Protein AF-A0A7X4XT06-F1 (afdb_m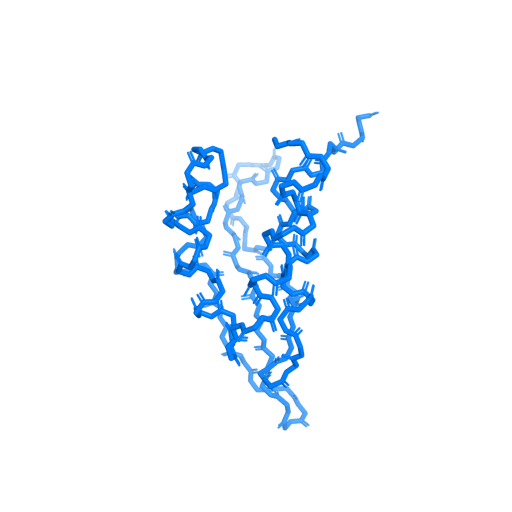onomer_lite)

Secondary structure (DSSP, 8-state):
--HHHHHHHHHHHHTSSSHHHHHHHHHT-SSHHHHHHHHHTTT-EEEEEETTEEEEEEEEEEE-TTS-EEEEEEEEEETTS-THHHHHHHHHHHHS----

pLDDT: mean 88.83, std 10.06, range [35.31, 94.94]

Foldseek 3Di:
DDPVVVVVLLVVLLVAQDDVRSLVCQLPDPPVLSNVLSVVQVPQWDWDADPNWTWIWGWDWDQDPVRDTDIDIGTQGTNRDGCSSVVVVSCCVRPNDPPD

Structure (mmCIF, N/CA/C/O backbone):
data_AF-A0A7X4XT06-F1
#
_entry.id   AF-A0A7X4XT06-F1
#
loop_
_atom_site.group_PDB
_atom_site.id
_atom_site.type_symbol
_atom_site.label_atom_id
_atom_site.label_alt_id
_atom_site.label_comp_id
_atom_site.label_asym_id
_atom_site.label_entity_id
_atom_site.label_seq_id
_atom_site.pdbx_PDB_ins_code
_atom_site.Cartn_x
_atom_site.Cartn_y
_atom_site.Cartn_z
_atom_site.occupancy
_atom_site.B_iso_or_equiv
_atom_site.auth_seq_id
_atom_site.auth_comp_id
_atom_site.auth_asym_id
_atom_site.auth_atom_id
_atom_site.pdbx_PDB_model_num
ATOM 1 N N . MET A 1 1 ? -6.716 3.267 16.279 1.00 79.19 1 MET A N 1
ATOM 2 C CA . MET A 1 1 ? -7.571 2.053 16.277 1.00 79.19 1 MET A CA 1
ATOM 3 C C . MET A 1 1 ? -7.378 1.083 17.468 1.00 79.19 1 MET A C 1
ATOM 5 O O . MET A 1 1 ? -6.266 0.937 17.962 1.00 79.19 1 MET A O 1
ATOM 9 N N . GLN A 1 2 ? -8.429 0.362 17.918 1.00 82.88 2 GLN A N 1
ATOM 10 C CA . GLN A 1 2 ? -8.309 -0.809 18.830 1.00 82.88 2 GLN A CA 1
ATOM 11 C C . GLN A 1 2 ? -8.013 -2.108 18.053 1.00 82.88 2 GLN A C 1
ATOM 13 O O . GLN A 1 2 ? -8.507 -2.272 16.942 1.00 82.88 2 GLN A O 1
ATOM 18 N N . GLN A 1 3 ? -7.328 -3.086 18.662 1.00 81.56 3 GLN A N 1
ATOM 19 C CA . G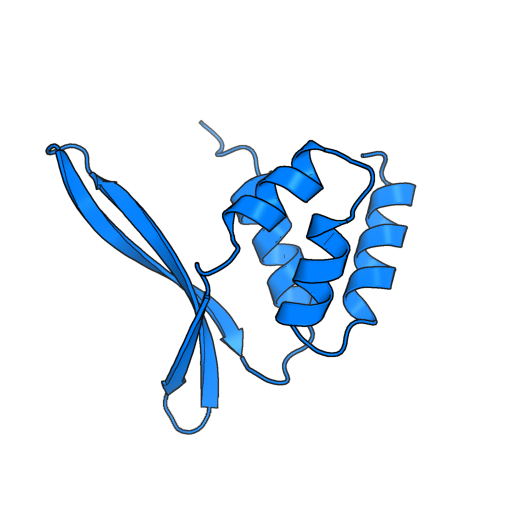LN A 1 3 ? -6.920 -4.346 18.003 1.00 81.56 3 GLN A CA 1
ATOM 20 C C . GLN A 1 3 ? -8.053 -5.054 17.234 1.00 81.56 3 GLN A C 1
ATOM 22 O O . GLN A 1 3 ? -7.880 -5.404 16.073 1.00 81.56 3 GLN A O 1
ATOM 27 N N . LYS A 1 4 ? -9.244 -5.192 17.832 1.00 87.94 4 LYS A N 1
ATOM 28 C CA . LYS A 1 4 ? -10.391 -5.838 17.166 1.00 87.94 4 LYS A CA 1
ATOM 29 C C . LYS A 1 4 ? -10.887 -5.082 15.932 1.00 87.94 4 LYS A C 1
ATOM 31 O O . LYS A 1 4 ? -11.360 -5.703 14.985 1.00 87.94 4 LYS A O 1
ATOM 36 N N . GLN A 1 5 ? -10.816 -3.753 15.962 1.00 86.50 5 GLN A N 1
ATOM 37 C CA . GLN A 1 5 ? -11.198 -2.912 14.827 1.00 86.50 5 GLN A CA 1
ATOM 38 C C . GLN A 1 5 ? -10.164 -3.045 13.705 1.00 86.50 5 GLN A C 1
ATOM 40 O O . GLN A 1 5 ? -10.543 -3.163 12.546 1.00 86.50 5 GLN A O 1
ATOM 45 N N . PHE A 1 6 ? -8.881 -3.159 14.062 1.00 88.75 6 PHE A N 1
ATOM 46 C CA . PHE A 1 6 ? -7.802 -3.402 13.106 1.00 88.75 6 PHE A CA 1
ATOM 47 C C . PHE A 1 6 ? -7.942 -4.756 12.419 1.00 88.75 6 PHE A C 1
ATOM 49 O O . PHE A 1 6 ? -7.920 -4.834 11.196 1.00 88.75 6 PHE A O 1
ATOM 56 N N . GLU A 1 7 ? -8.182 -5.824 13.179 1.00 90.94 7 GLU A N 1
ATOM 57 C CA . GLU A 1 7 ? -8.416 -7.149 12.600 1.00 90.94 7 GLU A CA 1
ATOM 58 C C . GLU A 1 7 ? -9.629 -7.173 11.658 1.00 90.94 7 GLU A C 1
ATOM 60 O O . GLU A 1 7 ? -9.593 -7.838 10.622 1.00 90.94 7 GLU A O 1
ATOM 65 N N . ALA A 1 8 ? -10.710 -6.464 12.003 1.00 92.56 8 ALA A N 1
ATOM 66 C CA . ALA A 1 8 ? -11.890 -6.355 11.149 1.00 92.56 8 ALA A CA 1
ATOM 67 C C . ALA A 1 8 ? -11.593 -5.572 9.862 1.00 92.56 8 ALA A C 1
ATOM 69 O O . ALA A 1 8 ? -11.990 -6.009 8.781 1.00 92.56 8 ALA A O 1
ATOM 70 N N . LEU A 1 9 ? -10.852 -4.467 9.973 1.00 92.50 9 LEU A N 1
ATOM 71 C CA . LEU A 1 9 ? -10.418 -3.667 8.835 1.00 92.50 9 LEU A CA 1
ATOM 72 C C . LEU A 1 9 ? -9.531 -4.484 7.893 1.00 92.50 9 LEU A C 1
ATOM 74 O O . LEU A 1 9 ? -9.842 -4.589 6.713 1.00 92.50 9 LEU A O 1
ATOM 78 N N . VAL A 1 10 ? -8.482 -5.128 8.410 1.00 92.50 10 VAL A N 1
ATOM 79 C CA . VAL A 1 10 ? -7.579 -5.965 7.606 1.00 92.50 10 VAL A CA 1
ATOM 80 C C . VAL A 1 10 ? -8.355 -7.068 6.888 1.00 92.50 10 VAL A C 1
ATOM 82 O O . VAL A 1 10 ? -8.150 -7.280 5.698 1.00 92.50 10 VAL A O 1
ATOM 85 N N . LYS A 1 11 ? -9.303 -7.734 7.563 1.00 93.62 11 LYS A N 1
ATOM 86 C CA . LYS A 1 11 ? -10.154 -8.750 6.922 1.00 93.62 11 LYS A CA 1
ATOM 87 C C . LYS A 1 11 ? -11.000 -8.173 5.790 1.00 93.62 11 LYS A C 1
ATOM 89 O O . LYS A 1 11 ? -11.074 -8.800 4.740 1.00 93.62 11 LYS A O 1
ATOM 94 N N . ASN A 1 12 ? -11.617 -7.009 5.991 1.00 93.88 12 ASN A N 1
ATOM 95 C CA . ASN A 1 12 ? -12.409 -6.336 4.960 1.00 93.88 12 ASN A CA 1
ATOM 96 C C . ASN A 1 12 ? -11.540 -5.934 3.755 1.00 93.88 12 ASN A C 1
ATOM 98 O O . ASN A 1 12 ? -11.911 -6.150 2.602 1.00 93.88 12 ASN A O 1
ATOM 102 N N . LEU A 1 13 ? -10.341 -5.411 4.015 1.00 93.69 13 LEU A N 1
ATOM 103 C CA . LEU A 1 13 ? -9.391 -5.044 2.970 1.00 93.69 13 LEU A CA 1
ATOM 104 C C . LEU A 1 13 ? -8.916 -6.272 2.187 1.00 93.69 13 LEU A C 1
ATOM 106 O O . LEU A 1 13 ? -8.869 -6.215 0.966 1.00 93.69 13 LEU A O 1
ATOM 110 N N . CYS A 1 14 ? -8.663 -7.404 2.850 1.00 92.88 14 CYS A N 1
ATOM 111 C CA . CYS A 1 14 ? -8.313 -8.668 2.190 1.00 92.88 14 CYS A CA 1
ATOM 112 C C . CYS A 1 14 ? -9.413 -9.237 1.284 1.00 92.88 14 CYS A C 1
ATOM 114 O O . CYS A 1 14 ? -9.128 -10.100 0.462 1.00 92.88 14 CYS A O 1
ATOM 116 N N . GLN A 1 15 ? -10.663 -8.788 1.425 1.00 93.75 15 GLN A N 1
ATOM 117 C CA . GLN A 1 15 ? -11.754 -9.176 0.527 1.00 93.75 15 GLN A CA 1
ATOM 118 C C . GLN A 1 15 ? -11.787 -8.343 -0.760 1.00 93.75 15 GLN A C 1
ATOM 120 O O . GLN A 1 15 ? -12.546 -8.670 -1.673 1.00 93.75 15 GLN A O 1
ATOM 125 N N . GLN A 1 16 ? -10.985 -7.278 -0.846 1.00 94.19 16 GLN A N 1
ATOM 126 C CA . GLN A 1 16 ? -10.940 -6.425 -2.025 1.00 94.19 16 GLN A CA 1
ATOM 127 C C . GLN A 1 16 ? -10.119 -7.082 -3.141 1.00 94.19 16 GLN A C 1
ATOM 129 O O . GLN A 1 16 ? -9.074 -7.676 -2.879 1.00 94.19 16 GLN A O 1
ATOM 134 N N . PRO A 1 17 ? -10.560 -6.968 -4.405 1.00 90.12 17 PRO A N 1
ATOM 135 C CA . PRO A 1 17 ? -9.973 -7.718 -5.514 1.00 90.12 17 PRO A CA 1
ATOM 136 C C . PRO A 1 17 ? -8.584 -7.221 -5.933 1.00 90.12 17 PRO A C 1
ATOM 138 O O . PRO A 1 17 ? -7.879 -7.922 -6.652 1.00 90.12 17 PRO A O 1
ATOM 141 N N . ASN A 1 18 ? -8.216 -5.990 -5.573 1.00 91.50 18 ASN A N 1
ATOM 142 C CA . ASN A 1 18 ? -6.949 -5.371 -5.948 1.00 91.50 18 ASN A CA 1
ATOM 143 C C . ASN A 1 18 ? -6.641 -4.146 -5.074 1.00 91.50 18 ASN A C 1
ATOM 145 O O . ASN A 1 18 ? -7.496 -3.654 -4.334 1.00 91.50 18 ASN A O 1
ATOM 149 N N . LEU A 1 19 ? -5.409 -3.646 -5.199 1.00 92.56 19 LEU A N 1
ATOM 150 C CA . LEU A 1 19 ? -4.913 -2.483 -4.464 1.00 92.56 19 LEU A CA 1
ATOM 151 C C . LEU A 1 19 ? -5.792 -1.235 -4.642 1.00 92.56 19 LEU A C 1
ATOM 153 O O . LEU A 1 19 ? -6.148 -0.659 -3.618 1.00 92.56 19 LEU A O 1
ATOM 157 N N . PRO A 1 20 ? -6.198 -0.815 -5.861 1.00 92.31 20 PRO A N 1
ATOM 158 C CA . PRO A 1 20 ? -7.075 0.346 -6.014 1.00 92.31 20 PRO A CA 1
ATOM 159 C C . PRO A 1 20 ? -8.357 0.259 -5.180 1.00 92.31 20 PRO A C 1
ATOM 161 O O . PRO A 1 20 ? -8.686 1.214 -4.486 1.00 92.31 20 PRO A O 1
ATOM 164 N N . GLN A 1 21 ? -9.034 -0.894 -5.183 1.00 93.44 21 GLN A N 1
ATOM 165 C CA . GLN A 1 21 ? -10.259 -1.102 -4.401 1.00 93.44 21 GLN A CA 1
ATOM 166 C C . GLN A 1 21 ? -9.991 -1.109 -2.888 1.00 93.44 21 GLN A C 1
ATOM 168 O O . GLN A 1 21 ? -10.734 -0.499 -2.123 1.00 93.44 21 GLN A O 1
ATOM 173 N N . ALA A 1 22 ? -8.894 -1.731 -2.444 1.00 94.38 22 ALA A N 1
ATOM 174 C CA . ALA A 1 22 ? -8.472 -1.665 -1.043 1.00 94.38 22 ALA A CA 1
ATOM 175 C C . ALA A 1 22 ? -8.165 -0.223 -0.602 1.00 94.38 22 ALA A C 1
ATOM 177 O O . ALA A 1 22 ? -8.553 0.188 0.490 1.00 94.38 22 ALA A O 1
ATOM 178 N N . LEU A 1 23 ? -7.518 0.562 -1.465 1.00 94.31 23 LEU A N 1
ATOM 179 C CA . LEU A 1 23 ? -7.228 1.967 -1.210 1.00 94.31 23 LEU A CA 1
ATOM 180 C C . LEU A 1 23 ? -8.515 2.800 -1.120 1.00 94.31 23 LEU A C 1
ATOM 182 O O . LEU A 1 23 ? -8.602 3.659 -0.250 1.00 94.31 23 LEU A O 1
ATOM 186 N N . GLU A 1 24 ? -9.529 2.545 -1.954 1.00 94.56 24 GLU A N 1
ATOM 187 C CA . GLU A 1 24 ? -10.826 3.233 -1.837 1.00 94.56 24 GLU A CA 1
ATOM 188 C C . GLU A 1 24 ? -11.494 2.982 -0.481 1.00 94.56 24 GLU A C 1
ATOM 190 O O . GLU A 1 24 ? -11.946 3.933 0.155 1.00 94.56 24 GLU A O 1
ATOM 195 N N . VAL A 1 25 ? -11.476 1.737 0.009 1.00 94.88 25 VAL A N 1
ATOM 196 C CA . VAL A 1 25 ? -11.998 1.403 1.346 1.00 94.88 25 VAL A CA 1
ATOM 197 C C . VAL A 1 25 ? -11.247 2.162 2.445 1.00 94.88 25 VAL A C 1
ATOM 199 O O . VAL A 1 25 ? -11.877 2.660 3.379 1.00 94.88 25 VAL A O 1
ATOM 202 N N . LEU A 1 26 ? -9.919 2.284 2.335 1.00 94.81 26 LEU A N 1
ATOM 203 C CA . LEU A 1 26 ? -9.106 3.042 3.291 1.00 94.81 26 LEU A CA 1
ATOM 204 C C . LEU A 1 26 ? -9.425 4.546 3.261 1.00 94.81 26 LEU A C 1
ATOM 206 O O . LEU A 1 26 ? -9.532 5.159 4.318 1.00 94.81 26 LEU A O 1
ATOM 210 N N . LYS A 1 27 ? -9.633 5.141 2.079 1.00 94.94 27 LYS A N 1
ATOM 211 C CA . LYS A 1 27 ? -9.978 6.571 1.933 1.00 94.94 27 LYS A CA 1
ATOM 212 C C . LYS A 1 27 ? -11.314 6.939 2.567 1.00 94.94 27 LYS A C 1
ATOM 214 O O . LYS A 1 27 ? -11.495 8.079 2.982 1.00 94.94 27 LYS A O 1
ATOM 219 N N . THR A 1 28 ? -12.263 6.005 2.595 1.00 93.62 28 THR A N 1
ATOM 220 C CA . THR A 1 28 ? -13.592 6.209 3.190 1.00 93.62 28 THR A CA 1
ATOM 221 C C . THR A 1 28 ? -13.684 5.684 4.620 1.00 93.62 28 THR A C 1
ATOM 223 O O . THR A 1 28 ? -14.786 5.517 5.137 1.00 93.62 28 THR A O 1
ATOM 226 N N . HIS A 1 29 ? -12.553 5.351 5.241 1.00 93.44 29 HIS A N 1
ATOM 227 C CA . HIS A 1 29 ? -12.526 4.803 6.587 1.00 93.44 29 HIS A CA 1
ATOM 228 C C . HIS A 1 29 ? -12.897 5.873 7.632 1.00 93.44 29 HIS A C 1
ATOM 230 O O . HIS A 1 29 ? -12.526 7.034 7.493 1.00 93.44 29 HIS A O 1
ATOM 236 N N . ASP A 1 30 ? -13.602 5.486 8.701 1.00 89.12 30 ASP A N 1
ATOM 237 C CA . ASP A 1 30 ? -14.072 6.424 9.740 1.00 89.12 30 ASP A CA 1
ATOM 238 C C . ASP A 1 30 ? -12.936 7.029 10.591 1.00 89.12 30 ASP A C 1
ATOM 240 O O . ASP A 1 30 ? -13.105 8.059 11.240 1.00 89.12 30 ASP A O 1
ATOM 244 N N . GLU A 1 31 ? -11.776 6.371 10.624 1.00 89.38 31 GLU A N 1
ATOM 245 C CA . GLU A 1 31 ? -10.583 6.857 11.330 1.00 89.38 31 GLU A CA 1
ATOM 246 C C . GLU A 1 31 ? -9.817 7.834 10.425 1.00 89.38 31 GLU A C 1
ATOM 248 O O . GLU A 1 31 ? -9.216 7.409 9.436 1.00 89.38 31 GLU A O 1
ATOM 253 N N . SER A 1 32 ? -9.848 9.127 10.769 1.00 90.19 32 SER A N 1
ATOM 254 C CA . SER A 1 32 ? -9.299 10.213 9.944 1.00 90.19 32 SER A CA 1
ATOM 255 C C . SER A 1 32 ? -7.844 9.990 9.549 1.00 90.19 32 SER A C 1
ATOM 257 O O . SER A 1 32 ? -7.531 10.123 8.374 1.00 90.19 32 SER A O 1
ATOM 259 N N . ASP A 1 33 ? -6.988 9.552 10.478 1.00 90.06 33 ASP A N 1
ATOM 260 C CA . ASP A 1 33 ? -5.566 9.326 10.187 1.00 90.06 33 ASP A CA 1
ATOM 261 C C . ASP A 1 33 ? -5.368 8.307 9.046 1.00 90.06 33 ASP A C 1
ATOM 263 O O . ASP A 1 33 ? -4.503 8.472 8.187 1.00 90.06 33 ASP A O 1
ATOM 267 N N . ILE A 1 34 ? -6.210 7.266 8.992 1.00 92.38 34 ILE A N 1
ATOM 268 C CA . ILE A 1 34 ? -6.188 6.246 7.933 1.00 92.38 34 ILE A CA 1
ATOM 269 C C . ILE A 1 34 ? -6.707 6.821 6.618 1.00 92.38 34 ILE A C 1
ATOM 271 O O . ILE A 1 34 ? -6.084 6.619 5.573 1.00 92.38 34 ILE A O 1
ATOM 275 N N . ALA A 1 35 ? -7.831 7.536 6.665 1.00 94.19 35 ALA A N 1
ATOM 276 C CA . ALA A 1 35 ? -8.428 8.145 5.484 1.00 94.19 35 ALA A CA 1
ATOM 277 C C . ALA A 1 35 ? -7.493 9.181 4.847 1.00 94.19 35 ALA A C 1
ATOM 279 O O . ALA A 1 35 ? -7.299 9.171 3.634 1.00 94.19 35 ALA A O 1
ATOM 280 N N . GLU A 1 36 ? -6.874 10.038 5.656 1.00 93.81 36 GLU A N 1
ATOM 281 C CA . GLU A 1 36 ? -5.934 11.069 5.218 1.00 93.81 36 GLU A CA 1
ATOM 282 C C . GLU A 1 36 ? -4.657 10.456 4.635 1.00 93.81 36 GLU A C 1
ATOM 284 O O . GLU A 1 36 ? -4.257 10.837 3.533 1.00 93.81 36 GLU A O 1
ATOM 289 N N . ALA A 1 37 ? -4.073 9.449 5.296 1.00 92.50 37 ALA A N 1
ATOM 290 C CA . ALA A 1 37 ? -2.924 8.721 4.759 1.00 92.50 37 ALA A CA 1
ATOM 291 C C . ALA A 1 37 ? -3.258 8.054 3.413 1.00 92.50 37 ALA A C 1
ATOM 293 O O . ALA A 1 37 ? -2.535 8.204 2.431 1.00 92.50 37 ALA A O 1
ATOM 294 N N . ALA A 1 38 ? -4.401 7.373 3.311 1.00 94.25 38 ALA A N 1
ATOM 295 C CA . ALA A 1 38 ? -4.827 6.738 2.065 1.00 94.25 38 ALA A CA 1
ATOM 296 C C . ALA A 1 38 ? -5.135 7.748 0.949 1.00 94.25 38 ALA A C 1
ATOM 298 O O . ALA A 1 38 ? -4.876 7.479 -0.227 1.00 94.25 38 ALA A O 1
ATOM 299 N N . GLN A 1 39 ? -5.673 8.918 1.299 1.00 94.19 39 GLN A N 1
ATOM 300 C CA . GLN A 1 39 ? -5.883 10.004 0.349 1.00 94.19 39 GLN A CA 1
ATOM 301 C C . GLN A 1 39 ? -4.555 10.532 -0.187 1.00 94.19 39 GLN A C 1
ATOM 303 O O . GLN A 1 39 ? -4.439 10.696 -1.404 1.00 94.19 39 GLN A O 1
ATOM 308 N N . ALA A 1 40 ? -3.551 10.720 0.676 1.00 91.62 40 ALA A N 1
ATOM 309 C CA . ALA A 1 40 ? -2.223 11.188 0.284 1.00 91.62 40 ALA A CA 1
ATOM 310 C C . ALA A 1 40 ? -1.553 10.258 -0.741 1.00 91.62 40 ALA A C 1
ATOM 312 O O . ALA A 1 40 ? -0.935 10.735 -1.685 1.00 91.62 40 ALA A O 1
ATOM 313 N N . LEU A 1 41 ? -1.760 8.944 -0.627 1.00 91.62 41 LEU A N 1
ATOM 314 C CA . LEU A 1 41 ? -1.211 7.947 -1.554 1.00 91.62 41 LEU A CA 1
ATOM 315 C C . LEU A 1 41 ? -1.899 7.920 -2.934 1.00 91.62 41 LEU A C 1
ATOM 317 O O . LEU A 1 41 ? -1.478 7.198 -3.843 1.00 91.62 41 LEU A O 1
ATOM 321 N N . THR A 1 42 ? -2.978 8.680 -3.128 1.00 89.25 42 THR A N 1
ATOM 322 C CA . THR A 1 42 ? -3.690 8.720 -4.411 1.00 89.25 42 THR A CA 1
ATOM 323 C C . THR A 1 42 ? -2.800 9.282 -5.511 1.00 89.25 42 THR A C 1
ATOM 325 O O . THR A 1 42 ? -2.310 10.399 -5.414 1.00 89.25 42 THR A O 1
ATOM 328 N N . GLY A 1 43 ? -2.642 8.528 -6.601 1.00 88.38 43 GLY A N 1
ATOM 329 C CA . GLY A 1 43 ? -1.799 8.941 -7.728 1.00 88.38 43 GLY A CA 1
ATOM 330 C C . GLY A 1 43 ? -0.303 8.708 -7.508 1.00 88.38 43 GLY A C 1
ATOM 331 O O . GLY A 1 43 ? 0.474 8.968 -8.417 1.00 88.38 43 GLY A O 1
ATOM 332 N N . GLN A 1 44 ? 0.089 8.157 -6.356 1.00 92.31 44 GLN A N 1
ATOM 333 C CA . GLN A 1 44 ? 1.473 7.804 -6.035 1.00 92.31 44 GLN A CA 1
ATOM 334 C C . GLN A 1 44 ? 1.802 6.340 -6.364 1.00 92.31 44 GLN A C 1
ATOM 336 O O . GLN A 1 44 ? 2.820 5.825 -5.922 1.00 92.31 44 GLN A O 1
ATOM 341 N N . PHE A 1 45 ? 0.947 5.637 -7.115 1.00 93.44 45 PHE A N 1
ATOM 342 C CA . PHE A 1 45 ? 1.202 4.256 -7.526 1.00 93.44 45 PHE A CA 1
ATOM 343 C C . PHE A 1 45 ? 1.474 4.162 -9.023 1.00 93.44 45 PHE A C 1
ATOM 345 O O . PHE A 1 45 ? 0.701 4.669 -9.837 1.00 93.44 45 PHE A O 1
ATOM 352 N N . ALA A 1 46 ? 2.539 3.450 -9.379 1.00 92.94 46 ALA A N 1
ATOM 353 C CA . ALA A 1 46 ? 2.936 3.178 -10.750 1.00 92.94 46 ALA A CA 1
ATOM 354 C C . ALA A 1 46 ? 2.925 1.671 -11.030 1.00 92.94 46 ALA A C 1
ATOM 356 O O . ALA A 1 46 ? 3.345 0.864 -10.203 1.00 92.94 46 ALA A O 1
ATOM 357 N N . LEU A 1 47 ? 2.464 1.290 -12.220 1.00 92.75 47 LEU A N 1
ATOM 3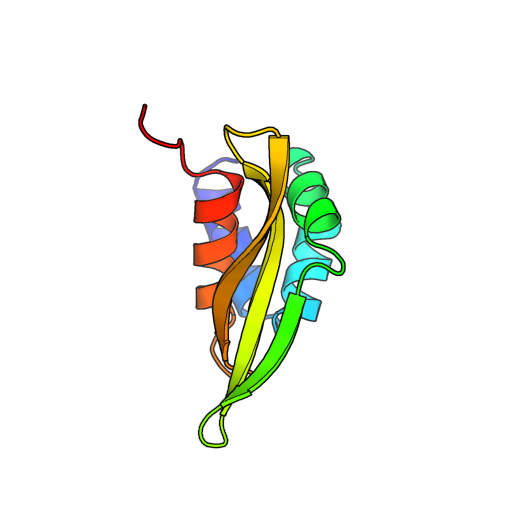58 C CA . LEU A 1 47 ? 2.504 -0.086 -12.707 1.00 92.75 47 LEU A CA 1
ATOM 359 C C . LEU A 1 47 ? 3.641 -0.220 -13.721 1.00 92.75 47 LEU A C 1
ATOM 361 O O . LEU A 1 47 ? 3.664 0.507 -14.714 1.00 92.75 47 LEU A O 1
ATOM 365 N N . ALA A 1 48 ? 4.542 -1.177 -13.523 1.00 93.31 48 ALA A N 1
ATOM 366 C CA . ALA A 1 48 ? 5.576 -1.503 -14.500 1.00 93.31 48 ALA A CA 1
ATOM 367 C C . ALA A 1 48 ? 5.636 -3.009 -14.754 1.00 93.31 48 ALA A C 1
ATOM 369 O O . ALA A 1 48 ? 5.346 -3.813 -13.875 1.00 93.31 48 ALA A O 1
ATOM 370 N N . THR A 1 49 ? 5.998 -3.402 -15.975 1.00 92.88 49 THR A N 1
ATOM 371 C CA . THR A 1 49 ? 6.177 -4.817 -16.328 1.00 92.88 49 THR A CA 1
ATOM 372 C C . THR A 1 49 ? 7.653 -5.178 -16.240 1.00 92.88 49 THR A C 1
ATOM 374 O O . THR A 1 49 ? 8.465 -4.608 -16.966 1.00 92.88 49 THR A O 1
ATOM 377 N N . VAL A 1 50 ? 7.996 -6.121 -15.367 1.00 90.62 50 VAL A N 1
ATOM 378 C CA . VAL A 1 50 ? 9.363 -6.599 -15.123 1.00 90.62 50 VAL A CA 1
ATOM 379 C C . VAL A 1 50 ? 9.347 -8.119 -15.218 1.00 90.62 50 VAL A C 1
ATOM 381 O O . VAL A 1 50 ? 8.540 -8.757 -14.552 1.00 90.62 50 VAL A O 1
ATOM 384 N N . ASP A 1 51 ? 10.181 -8.698 -16.085 1.00 88.12 51 ASP A N 1
ATOM 385 C CA . ASP A 1 51 ? 10.244 -10.155 -16.313 1.00 88.12 51 ASP A CA 1
ATOM 386 C C . ASP A 1 51 ? 8.883 -10.809 -16.648 1.00 88.12 51 ASP A C 1
ATOM 388 O O . ASP A 1 51 ? 8.630 -11.974 -16.355 1.00 88.12 51 ASP A O 1
ATOM 392 N N . GLY A 1 52 ? 7.983 -10.053 -17.291 1.00 89.56 52 GLY A N 1
ATOM 393 C CA . GLY A 1 52 ? 6.627 -10.505 -17.629 1.00 89.56 52 GLY A CA 1
ATOM 394 C C . GLY A 1 52 ? 5.614 -10.396 -16.484 1.00 89.56 52 GLY A C 1
ATOM 395 O O . GLY A 1 52 ? 4.430 -10.650 -16.696 1.00 89.56 52 GLY A O 1
ATOM 396 N N . GLU A 1 53 ? 6.045 -9.964 -15.300 1.00 91.00 53 GLU A N 1
ATOM 397 C CA . GLU A 1 53 ? 5.191 -9.694 -14.150 1.00 91.00 53 GLU A CA 1
ATOM 398 C C . GLU A 1 53 ? 4.844 -8.209 -14.085 1.00 91.00 53 GLU A C 1
ATOM 400 O O . GLU A 1 53 ? 5.700 -7.339 -14.247 1.00 91.00 53 GLU A O 1
ATOM 405 N N . LYS A 1 54 ? 3.584 -7.895 -13.798 1.00 92.62 54 LYS A N 1
ATOM 406 C CA . LYS A 1 54 ? 3.169 -6.520 -13.532 1.00 92.62 54 LYS A CA 1
ATOM 407 C C . LYS A 1 54 ? 3.400 -6.209 -12.062 1.00 92.62 54 LYS A C 1
ATOM 409 O O . LYS A 1 54 ? 2.763 -6.801 -11.198 1.00 92.62 54 LYS A O 1
ATOM 414 N N . ARG A 1 55 ? 4.302 -5.283 -11.780 1.00 94.69 55 ARG A N 1
ATOM 415 C CA . ARG A 1 55 ? 4.682 -4.854 -10.436 1.00 94.69 55 ARG A CA 1
ATOM 416 C C . ARG A 1 55 ? 4.101 -3.478 -10.154 1.00 94.69 55 ARG A C 1
ATOM 418 O O . ARG A 1 55 ? 4.133 -2.601 -11.018 1.00 94.69 55 ARG A O 1
ATOM 425 N N . ILE A 1 56 ? 3.554 -3.313 -8.958 1.00 94.44 56 ILE A N 1
ATOM 426 C CA . ILE A 1 56 ? 3.003 -2.059 -8.459 1.00 94.44 56 ILE A CA 1
ATOM 427 C C . ILE A 1 56 ? 4.024 -1.441 -7.509 1.00 94.44 56 ILE A C 1
ATOM 429 O O . ILE A 1 56 ? 4.442 -2.064 -6.529 1.00 94.44 56 ILE A O 1
ATOM 433 N N . TYR A 1 57 ? 4.405 -0.211 -7.815 1.00 94.94 57 TYR A N 1
ATOM 434 C CA . TYR A 1 57 ? 5.356 0.580 -7.055 1.00 94.94 57 TYR A CA 1
ATOM 435 C C . TYR A 1 57 ? 4.665 1.782 -6.437 1.00 94.94 57 TYR A C 1
ATOM 437 O O . TYR A 1 57 ? 3.781 2.366 -7.061 1.00 94.94 57 TYR A O 1
ATOM 445 N N . HIS A 1 58 ? 5.088 2.159 -5.239 1.00 94.06 58 HIS A N 1
ATOM 446 C CA . HIS A 1 58 ? 4.796 3.454 -4.646 1.00 94.06 58 HIS A CA 1
ATOM 447 C C . HIS A 1 58 ? 5.920 4.424 -5.007 1.00 94.06 58 HIS A C 1
ATOM 449 O O . HIS A 1 58 ? 7.092 4.057 -4.947 1.00 94.06 58 HIS A O 1
ATOM 455 N N . VAL A 1 59 ? 5.554 5.621 -5.455 1.00 92.19 59 VAL A N 1
ATOM 456 C CA . VAL A 1 59 ? 6.479 6.658 -5.908 1.00 92.19 59 VAL A CA 1
ATOM 457 C C . VAL A 1 59 ? 6.261 7.904 -5.066 1.00 92.19 59 VAL A C 1
ATOM 459 O O . VAL A 1 59 ? 5.182 8.499 -5.101 1.00 92.19 59 VAL A O 1
ATOM 462 N N . THR A 1 60 ? 7.294 8.3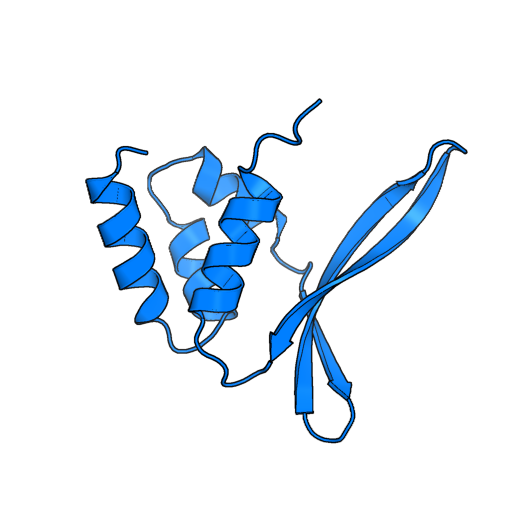14 -4.339 1.00 88.50 60 THR A N 1
ATOM 463 C CA . THR A 1 60 ? 7.319 9.551 -3.554 1.00 88.50 60 THR A CA 1
ATOM 464 C C . THR A 1 60 ? 8.409 10.481 -4.041 1.00 88.50 60 THR A C 1
ATOM 466 O O . THR A 1 60 ? 9.455 10.054 -4.522 1.00 88.50 60 THR A O 1
ATOM 469 N N . GLN A 1 61 ? 8.152 11.778 -3.916 1.00 86.56 61 GLN A N 1
ATOM 470 C CA . GLN A 1 61 ? 9.153 12.816 -4.110 1.00 86.56 61 GLN A CA 1
ATOM 471 C C . GLN A 1 61 ? 9.503 13.357 -2.731 1.00 86.56 61 GLN A C 1
ATOM 473 O O . GLN A 1 61 ? 8.636 13.887 -2.035 1.00 86.56 61 GLN A O 1
ATOM 478 N N . GLU A 1 62 ? 10.751 13.173 -2.320 1.00 82.62 62 GLU A N 1
ATOM 479 C CA . GLU A 1 62 ? 11.263 13.689 -1.054 1.00 82.62 62 GLU A CA 1
ATOM 480 C C . GLU A 1 62 ? 12.463 14.591 -1.340 1.00 82.62 62 GLU A C 1
ATOM 482 O O . GLU A 1 62 ? 13.313 14.279 -2.175 1.00 82.62 62 GLU A O 1
ATOM 487 N N . GLU A 1 63 ? 12.526 15.727 -0.651 1.00 84.25 63 GLU A N 1
ATOM 488 C CA . GLU A 1 63 ? 13.703 16.590 -0.672 1.00 84.25 63 GLU A CA 1
ATOM 489 C C . GLU A 1 63 ? 14.803 15.934 0.174 1.00 84.25 63 GLU A C 1
ATOM 491 O O . GLU A 1 63 ? 14.588 15.589 1.340 1.00 84.25 63 GLU A O 1
ATOM 496 N N . ASN A 1 64 ? 15.976 15.719 -0.418 1.00 82.62 64 ASN A N 1
ATOM 497 C CA . ASN A 1 64 ? 17.117 15.152 0.292 1.00 82.62 64 ASN A CA 1
ATOM 498 C C . ASN A 1 64 ? 17.812 16.203 1.187 1.00 82.62 64 ASN A C 1
ATOM 500 O O . ASN A 1 64 ? 17.490 17.389 1.172 1.00 82.62 64 ASN A O 1
ATOM 504 N N . GLU A 1 65 ? 18.828 15.790 1.951 1.00 82.50 65 GLU A N 1
ATOM 505 C CA . GLU A 1 65 ? 19.579 16.681 2.860 1.00 82.50 65 GLU A CA 1
ATOM 506 C C . GLU A 1 65 ? 20.303 17.852 2.158 1.00 82.50 65 GLU A C 1
ATOM 508 O O . GLU A 1 65 ? 20.801 18.760 2.824 1.00 82.50 65 GLU A O 1
ATOM 513 N N . GLN A 1 66 ? 20.386 17.834 0.825 1.00 84.44 66 GLN A N 1
ATOM 514 C CA . GLN A 1 66 ? 20.996 18.879 0.003 1.00 84.44 66 GLN A CA 1
ATOM 515 C C . GLN A 1 66 ? 19.962 19.826 -0.627 1.00 84.44 66 GLN A C 1
ATOM 517 O O . GLN A 1 66 ? 20.354 20.760 -1.326 1.00 84.44 66 GLN A O 1
ATOM 522 N N . GLY A 1 67 ? 18.666 19.636 -0.355 1.00 84.56 67 GLY A N 1
ATOM 523 C CA . GLY A 1 67 ? 17.599 20.448 -0.941 1.00 84.56 67 GLY A CA 1
ATOM 524 C C . GLY A 1 67 ? 17.224 20.034 -2.368 1.00 84.56 67 GLY A C 1
ATOM 525 O O . GLY A 1 67 ? 16.625 20.827 -3.091 1.00 84.56 67 GLY A O 1
ATOM 526 N N . GLU A 1 68 ? 17.621 18.838 -2.813 1.00 86.69 68 GLU A N 1
ATOM 527 C CA . GLU A 1 68 ? 17.295 18.326 -4.145 1.00 86.69 68 GLU A CA 1
ATOM 52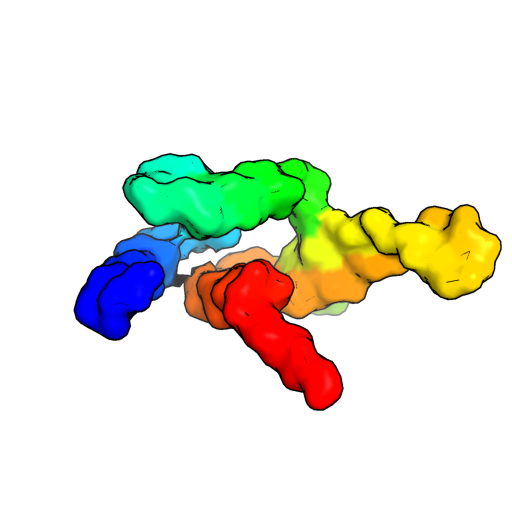8 C C . GLU A 1 68 ? 16.100 17.371 -4.067 1.00 86.69 68 GLU A C 1
ATOM 530 O O . GLU A 1 68 ? 16.075 16.456 -3.240 1.00 86.69 68 GLU A O 1
ATOM 535 N N . GLU A 1 69 ? 15.120 17.567 -4.950 1.00 85.25 69 GLU A N 1
ATOM 536 C CA . GLU A 1 69 ? 13.984 16.657 -5.100 1.00 85.25 69 GLU A CA 1
ATOM 537 C C . GLU A 1 69 ? 14.468 15.312 -5.656 1.00 85.25 69 GLU A C 1
ATOM 539 O O . GLU A 1 69 ? 15.004 15.236 -6.766 1.00 85.25 69 GLU A O 1
ATOM 544 N N . GLN A 1 70 ? 14.269 14.241 -4.888 1.00 87.62 70 GLN A N 1
ATOM 545 C CA . GLN A 1 70 ? 14.616 12.886 -5.286 1.00 87.62 70 GLN A CA 1
ATOM 546 C C . GLN A 1 70 ? 13.372 11.996 -5.322 1.00 87.62 70 GLN A C 1
ATOM 548 O O . GLN A 1 70 ? 12.551 11.988 -4.405 1.00 87.62 70 GLN A O 1
ATOM 553 N N . GLU A 1 71 ? 13.250 11.224 -6.401 1.00 87.31 71 GLU A N 1
ATOM 554 C CA . GLU A 1 71 ? 12.203 10.218 -6.552 1.00 87.31 71 GLU A CA 1
ATOM 555 C C . GLU A 1 71 ? 12.599 8.931 -5.819 1.00 87.31 71 GLU A C 1
ATOM 557 O O . GLU A 1 71 ? 13.629 8.313 -6.110 1.00 87.31 71 GLU A O 1
ATOM 562 N N . PHE A 1 72 ? 11.757 8.511 -4.882 1.00 88.75 72 PHE A N 1
ATOM 563 C CA . PHE A 1 72 ? 11.844 7.239 -4.183 1.00 88.75 72 PHE A CA 1
ATOM 564 C C . PHE A 1 72 ? 10.807 6.288 -4.764 1.00 88.75 72 PHE A C 1
ATOM 566 O O . PHE A 1 72 ? 9.629 6.618 -4.870 1.00 88.75 72 PHE A O 1
ATOM 573 N N . ILE A 1 73 ? 11.267 5.107 -5.170 1.00 91.31 73 ILE A N 1
ATOM 574 C CA . ILE A 1 73 ? 10.424 4.072 -5.762 1.00 91.31 73 ILE A CA 1
ATOM 575 C C . ILE A 1 73 ? 10.503 2.843 -4.871 1.00 91.31 73 ILE A C 1
ATOM 577 O O . ILE A 1 73 ? 11.560 2.225 -4.740 1.00 91.31 73 ILE A O 1
ATOM 581 N N . GLU A 1 74 ? 9.372 2.462 -4.295 1.00 92.19 74 GLU A N 1
ATOM 582 C CA . GLU A 1 74 ? 9.253 1.303 -3.422 1.00 92.19 74 GLU A CA 1
ATOM 583 C C . GLU A 1 74 ? 8.359 0.241 -4.059 1.00 92.19 74 GLU A C 1
ATOM 585 O O . GLU A 1 74 ? 7.277 0.531 -4.567 1.00 92.19 74 GLU A O 1
ATOM 590 N N . HIS A 1 75 ? 8.808 -1.016 -4.071 1.00 93.44 75 HIS A N 1
ATOM 591 C CA . HIS A 1 75 ? 7.991 -2.124 -4.569 1.00 93.44 75 HIS A CA 1
ATOM 592 C C . HIS A 1 75 ? 6.983 -2.549 -3.504 1.00 93.44 75 HIS A C 1
ATOM 594 O O . HIS A 1 75 ? 7.373 -2.988 -2.426 1.00 93.44 75 HIS A O 1
ATOM 600 N N . VAL A 1 76 ? 5.692 -2.463 -3.829 1.00 93.31 76 VAL A N 1
ATOM 601 C CA . VAL A 1 76 ? 4.609 -2.765 -2.884 1.00 93.31 76 VAL A CA 1
ATOM 602 C C . VAL A 1 76 ? 4.095 -4.191 -3.065 1.00 93.31 76 VAL A C 1
ATOM 604 O O . VAL A 1 76 ? 4.037 -4.969 -2.113 1.00 93.31 76 VAL A O 1
ATOM 607 N N . MET A 1 77 ? 3.696 -4.548 -4.288 1.00 94.38 77 MET A N 1
ATOM 608 C CA . MET A 1 77 ? 3.172 -5.879 -4.624 1.00 94.38 77 MET A CA 1
ATOM 609 C C . MET A 1 77 ? 3.125 -6.095 -6.140 1.00 94.38 77 MET A C 1
ATOM 611 O O . MET A 1 77 ? 3.373 -5.164 -6.904 1.00 94.38 77 MET A O 1
ATOM 615 N N . ASN A 1 78 ? 2.777 -7.299 -6.594 1.00 93.69 78 ASN A N 1
ATOM 616 C CA . ASN A 1 78 ? 2.483 -7.554 -8.005 1.00 93.69 78 ASN A CA 1
ATOM 617 C C . ASN A 1 78 ? 0.971 -7.482 -8.288 1.00 93.69 78 ASN A C 1
ATOM 619 O O . ASN A 1 78 ? 0.139 -7.660 -7.399 1.00 93.69 78 ASN A O 1
ATOM 623 N N . GLU A 1 79 ? 0.588 -7.206 -9.534 1.00 89.44 79 GLU A N 1
ATOM 624 C CA . GLU A 1 79 ? -0.807 -7.295 -9.971 1.00 89.44 79 GLU A CA 1
ATOM 625 C C . GLU A 1 79 ? -1.277 -8.752 -9.865 1.00 89.44 79 GLU A C 1
ATOM 627 O O . GLU A 1 79 ? -0.665 -9.654 -10.435 1.00 89.44 79 GLU A O 1
ATOM 632 N N . GLY A 1 80 ? -2.375 -8.973 -9.141 1.00 85.44 80 GLY A N 1
ATOM 633 C CA . GLY A 1 80 ? -2.921 -10.309 -8.885 1.00 85.44 80 GLY A CA 1
ATOM 634 C C . GLY A 1 80 ? -2.394 -10.984 -7.616 1.00 85.44 80 GLY A C 1
ATOM 6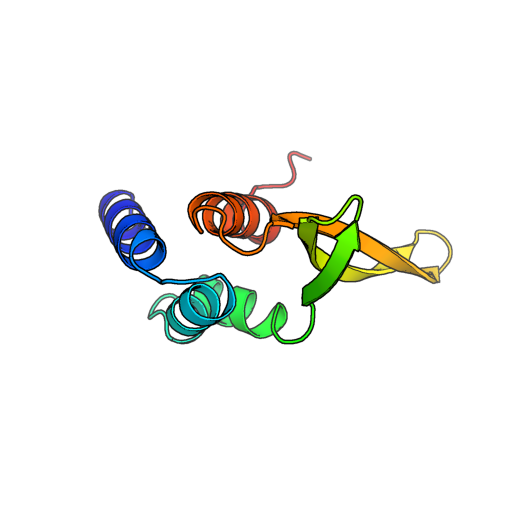35 O O . GLY A 1 80 ? -2.912 -12.042 -7.266 1.00 85.44 80 GLY A O 1
ATOM 636 N N . ASP A 1 81 ? -1.433 -10.380 -6.907 1.00 89.75 81 ASP A N 1
ATOM 637 C CA . ASP A 1 81 ? -1.083 -10.812 -5.550 1.00 89.75 81 ASP A CA 1
ATOM 638 C C . ASP A 1 81 ? -2.213 -10.504 -4.558 1.00 89.75 81 ASP A C 1
ATOM 640 O O . ASP A 1 81 ? -3.012 -9.581 -4.747 1.00 89.75 81 ASP A O 1
ATOM 644 N N . ASP A 1 82 ? -2.216 -11.226 -3.436 1.00 90.12 82 ASP A N 1
ATOM 645 C CA . ASP A 1 82 ? -3.048 -10.885 -2.289 1.00 90.12 82 ASP A CA 1
ATOM 646 C C . ASP A 1 82 ? -2.755 -9.461 -1.798 1.00 90.12 82 ASP A C 1
ATOM 648 O O . ASP A 1 82 ? -1.622 -9.098 -1.455 1.00 90.12 82 ASP A O 1
ATOM 652 N N . VAL A 1 83 ? -3.822 -8.671 -1.663 1.00 92.88 83 VAL A N 1
ATOM 653 C CA . VAL A 1 83 ? -3.781 -7.288 -1.161 1.00 92.88 83 VAL A CA 1
ATOM 654 C C . VAL A 1 83 ? -3.213 -7.171 0.256 1.00 92.88 83 VAL A C 1
ATOM 656 O O . VAL A 1 83 ? -2.850 -6.076 0.671 1.00 92.88 83 VAL A O 1
ATOM 659 N N . ILE A 1 84 ? -3.051 -8.284 0.985 1.00 93.00 84 ILE A N 1
ATOM 660 C CA . ILE A 1 84 ? -2.367 -8.322 2.285 1.00 93.00 84 ILE A CA 1
ATOM 661 C C . ILE A 1 84 ? -0.967 -7.702 2.240 1.00 93.00 84 ILE A C 1
ATOM 663 O O . ILE A 1 84 ? -0.564 -7.071 3.214 1.00 93.00 84 ILE A O 1
ATOM 667 N N . ARG A 1 85 ? -0.252 -7.820 1.112 1.00 93.38 85 ARG A N 1
ATOM 668 C CA . ARG A 1 85 ? 1.063 -7.184 0.928 1.00 93.38 85 ARG A CA 1
ATOM 669 C C . ARG A 1 85 ? 0.951 -5.664 0.983 1.00 93.38 85 ARG A C 1
ATOM 671 O O . ARG A 1 85 ? 1.655 -5.033 1.763 1.00 93.38 85 ARG A O 1
ATOM 678 N N . PHE A 1 86 ? 0.009 -5.102 0.227 1.00 94.19 86 PHE A N 1
ATOM 679 C CA . PHE A 1 86 ? -0.298 -3.674 0.259 1.00 94.19 86 PHE A CA 1
ATOM 680 C C . PHE A 1 86 ? -0.784 -3.219 1.635 1.00 94.19 86 PHE A C 1
ATOM 682 O O . PHE A 1 86 ? -0.352 -2.177 2.106 1.00 94.19 86 PHE A O 1
ATOM 689 N N . ILE A 1 87 ? -1.639 -3.996 2.303 1.00 93.75 87 ILE A N 1
ATOM 690 C CA . ILE A 1 87 ? -2.153 -3.644 3.633 1.00 93.75 87 ILE A CA 1
ATOM 691 C C . ILE A 1 87 ? -1.006 -3.575 4.648 1.00 93.75 87 ILE A C 1
ATOM 693 O O . ILE A 1 87 ? -0.898 -2.598 5.385 1.00 93.75 87 ILE A O 1
ATOM 697 N N . ALA A 1 88 ? -0.135 -4.588 4.676 1.00 92.75 88 ALA A N 1
ATOM 698 C CA . ALA A 1 88 ? 1.028 -4.607 5.560 1.00 92.75 88 ALA A CA 1
ATOM 699 C C . ALA A 1 88 ? 1.962 -3.424 5.276 1.00 92.75 88 ALA A C 1
ATOM 701 O O . ALA A 1 88 ? 2.350 -2.716 6.201 1.00 92.75 88 ALA A O 1
ATOM 702 N N . TRP A 1 89 ? 2.251 -3.183 3.997 1.00 93.94 89 TRP A N 1
ATOM 703 C CA . TRP A 1 89 ? 3.054 -2.055 3.543 1.00 93.94 89 TRP A CA 1
ATOM 704 C C . TRP A 1 89 ? 2.449 -0.699 3.938 1.00 93.94 89 TRP A C 1
ATOM 706 O O . TRP A 1 89 ? 3.153 0.149 4.469 1.00 93.94 89 TRP A O 1
ATOM 716 N N . PHE A 1 90 ? 1.142 -0.503 3.747 1.00 93.38 90 PHE A N 1
ATOM 717 C CA . PHE A 1 90 ? 0.442 0.738 4.083 1.00 93.38 90 PHE A CA 1
ATOM 718 C C . PHE A 1 90 ? 0.573 1.056 5.571 1.00 93.38 90 PHE A C 1
ATOM 720 O O . PHE A 1 90 ? 0.951 2.163 5.943 1.00 93.38 90 PHE A O 1
ATOM 727 N N . PHE A 1 91 ? 0.291 0.079 6.436 1.00 91.38 91 PHE A N 1
ATOM 728 C CA . PHE A 1 91 ? 0.374 0.309 7.874 1.00 91.38 91 PHE A CA 1
ATOM 729 C C . PHE A 1 91 ? 1.812 0.491 8.360 1.00 91.38 91 PHE A C 1
ATOM 731 O O . PHE A 1 91 ? 2.038 1.298 9.259 1.00 91.38 91 PHE A O 1
ATOM 738 N N . ASP A 1 92 ? 2.780 -0.200 7.760 1.00 90.19 92 ASP A N 1
ATOM 739 C CA . ASP A 1 92 ? 4.186 0.000 8.097 1.00 90.19 92 ASP A CA 1
ATOM 740 C C . ASP A 1 92 ? 4.682 1.385 7.639 1.00 90.19 92 ASP A C 1
ATOM 742 O O . ASP A 1 92 ? 5.143 2.186 8.445 1.00 90.19 92 ASP A O 1
ATOM 746 N N . SER A 1 93 ? 4.472 1.734 6.372 1.00 88.31 93 SER A N 1
ATOM 747 C CA . SER A 1 93 ? 4.911 3.006 5.787 1.00 88.31 93 SER A CA 1
ATOM 748 C C . SER A 1 93 ? 4.271 4.228 6.460 1.00 88.31 93 SER A C 1
ATOM 750 O O . SER A 1 93 ? 4.949 5.219 6.728 1.00 88.31 93 SER A O 1
ATOM 752 N N . GLN A 1 94 ? 2.969 4.164 6.764 1.00 89.00 94 GLN A N 1
ATOM 753 C CA . GLN A 1 94 ? 2.212 5.323 7.251 1.00 89.00 94 GLN A CA 1
ATOM 754 C C . GLN A 1 94 ? 2.146 5.418 8.783 1.00 89.00 94 GLN A C 1
ATOM 756 O O . GLN A 1 94 ? 1.997 6.516 9.318 1.00 89.00 94 GLN A O 1
ATOM 761 N N . PHE A 1 95 ? 2.251 4.294 9.504 1.00 86.44 95 PHE A N 1
ATOM 762 C CA . PHE A 1 95 ? 2.005 4.247 10.954 1.00 86.44 95 PHE A CA 1
ATOM 763 C C . PHE A 1 95 ? 3.099 3.554 11.766 1.00 86.44 95 PHE A C 1
ATOM 765 O O . PHE A 1 95 ? 3.046 3.605 13.000 1.00 86.44 95 PHE A O 1
ATOM 772 N N . SER A 1 96 ? 4.090 2.916 11.137 1.00 77.56 96 SER A N 1
ATOM 773 C CA . SER A 1 96 ? 5.237 2.416 11.889 1.00 77.56 96 SER A CA 1
ATOM 774 C C . SER A 1 96 ? 5.978 3.609 12.479 1.00 77.56 96 SER A C 1
ATOM 776 O O . SER A 1 96 ? 6.306 4.585 11.798 1.00 77.56 96 SER A O 1
ATOM 778 N N . ILE A 1 97 ? 6.227 3.554 13.788 1.00 54.72 97 ILE A N 1
ATOM 779 C CA . ILE A 1 97 ? 7.110 4.516 14.435 1.00 54.72 97 ILE A CA 1
ATOM 780 C C . ILE A 1 97 ? 8.471 4.275 13.793 1.00 54.72 97 ILE A C 1
ATOM 782 O O . ILE A 1 97 ? 9.081 3.244 14.075 1.00 54.72 97 ILE A O 1
ATOM 786 N N . LYS A 1 98 ? 8.950 5.200 12.943 1.00 49.19 98 LYS A N 1
ATOM 787 C CA . LYS A 1 98 ? 10.366 5.244 12.555 1.00 49.19 98 LYS A CA 1
ATOM 788 C C . LYS A 1 98 ? 11.142 5.266 13.868 1.00 49.19 98 LYS A C 1
ATOM 790 O O . LYS A 1 98 ? 11.171 6.294 14.545 1.00 49.19 98 LYS A O 1
ATOM 795 N N . ALA A 1 99 ? 11.635 4.103 14.295 1.00 35.31 99 ALA A N 1
ATOM 796 C CA . ALA A 1 99 ? 12.366 3.971 15.538 1.00 35.31 99 ALA A CA 1
ATOM 797 C C . ALA A 1 99 ? 13.549 4.933 15.429 1.00 35.31 99 ALA A C 1
ATOM 799 O O . ALA A 1 99 ? 14.379 4.799 14.530 1.00 35.31 99 ALA A O 1
ATOM 800 N N . LYS A 1 100 ? 13.511 5.970 16.263 1.00 36.03 100 LYS A N 1
ATOM 801 C CA . LYS A 1 100 ? 14.520 7.021 16.318 1.00 36.03 100 LYS A CA 1
ATOM 802 C C . LYS A 1 100 ? 15.785 6.505 16.986 1.00 36.03 100 LYS A C 1
ATOM 804 O O . LYS A 1 100 ? 15.643 5.734 17.964 1.00 36.03 100 LYS A O 1
#

Sequence (100 aa):
MQQKQFEALVKNLCQQPNLPQALEVLKTHDESDIAEAAQALTGQFALATVDGEKRIYHVTQEENEQGEEQEFIEHVMNEGDDVIRFIAWFFDSQFSIKAK

Radius of gyration: 14.52 Å; chains: 1; bounding box: 35×31×36 Å